Protein AF-A0A9Q0GIS9-F1 (afdb_monomer_lite)

Structure (mmCIF, N/CA/C/O backbone):
data_AF-A0A9Q0GIS9-F1
#
_entry.id   AF-A0A9Q0GIS9-F1
#
loop_
_atom_site.group_PDB
_atom_site.id
_atom_site.type_symbol
_atom_site.label_atom_id
_atom_site.label_alt_id
_atom_site.label_comp_id
_atom_site.label_asym_id
_atom_site.label_entity_id
_atom_site.label_seq_id
_atom_site.pdbx_PDB_ins_code
_atom_site.Cartn_x
_atom_site.Cartn_y
_atom_site.Cartn_z
_atom_site.occupancy
_atom_site.B_iso_or_equiv
_atom_site.auth_seq_id
_atom_site.auth_comp_id
_atom_site.auth_asym_id
_atom_site.auth_atom_id
_atom_site.pdbx_PDB_model_num
ATOM 1 N N . MET A 1 1 ? -9.893 2.038 -1.167 1.00 58.56 1 MET A N 1
ATOM 2 C CA . MET A 1 1 ? -10.523 3.371 -1.361 1.00 58.56 1 MET A CA 1
ATOM 3 C C . MET A 1 1 ? -12.031 3.336 -1.636 1.00 58.56 1 MET A C 1
ATOM 5 O O . MET A 1 1 ? -12.701 4.250 -1.183 1.00 58.56 1 MET A O 1
ATOM 9 N N . ALA A 1 2 ? -12.604 2.338 -2.329 1.00 70.50 2 ALA A N 1
ATOM 10 C CA . ALA A 1 2 ? -14.053 2.319 -2.602 1.00 70.50 2 ALA A CA 1
ATOM 11 C C . ALA A 1 2 ? -14.928 2.238 -1.331 1.00 70.50 2 ALA A C 1
ATOM 13 O O . ALA A 1 2 ? -15.878 3.002 -1.203 1.00 70.50 2 ALA A O 1
ATOM 14 N N . ALA A 1 3 ? -14.568 1.384 -0.365 1.00 73.00 3 ALA A N 1
ATOM 15 C CA . ALA A 1 3 ? -15.270 1.292 0.921 1.00 73.00 3 ALA A CA 1
ATOM 16 C C . ALA A 1 3 ? -15.189 2.603 1.727 1.00 73.00 3 ALA A C 1
ATOM 18 O O . ALA A 1 3 ? -16.173 3.044 2.309 1.00 73.00 3 ALA A O 1
ATOM 19 N N . SER A 1 4 ? -14.034 3.268 1.689 1.00 70.88 4 SER A N 1
ATOM 20 C CA . SER A 1 4 ? -13.779 4.549 2.356 1.00 70.88 4 SER A CA 1
ATOM 21 C C . SER A 1 4 ? -14.596 5.693 1.738 1.00 70.88 4 SER A C 1
ATOM 23 O O . SER A 1 4 ? -15.183 6.498 2.454 1.00 70.88 4 SER A O 1
ATOM 25 N N . VAL A 1 5 ? -14.671 5.755 0.403 1.00 78.25 5 VAL A N 1
ATOM 26 C CA . VAL A 1 5 ? -15.507 6.728 -0.325 1.00 78.25 5 VAL A CA 1
ATOM 27 C C . VAL A 1 5 ? -16.987 6.473 -0.052 1.00 78.25 5 VAL A C 1
ATOM 29 O O . VAL A 1 5 ? -17.725 7.417 0.222 1.00 78.25 5 VAL A O 1
ATOM 32 N N . TRP A 1 6 ? -17.409 5.205 -0.073 1.00 82.19 6 TRP A N 1
ATOM 33 C CA . TRP A 1 6 ? -18.772 4.815 0.278 1.00 82.19 6 TRP A CA 1
ATOM 34 C C . TRP A 1 6 ? -19.142 5.302 1.677 1.00 82.19 6 TRP A C 1
ATOM 36 O O . TRP A 1 6 ? -20.182 5.937 1.844 1.00 82.19 6 TRP A O 1
ATOM 46 N N . GLU A 1 7 ? -18.260 5.071 2.647 1.00 81.56 7 GLU A N 1
ATOM 47 C CA . GLU A 1 7 ? -18.447 5.490 4.030 1.00 81.56 7 GLU A CA 1
ATOM 48 C C . GLU A 1 7 ? -18.616 7.005 4.160 1.00 81.56 7 GLU A C 1
ATOM 50 O O . GLU A 1 7 ? -19.561 7.456 4.800 1.00 81.56 7 GLU A O 1
ATOM 55 N N . ILE A 1 8 ? -17.757 7.790 3.504 1.00 82.56 8 ILE A N 1
ATOM 56 C CA . ILE A 1 8 ? -17.851 9.259 3.511 1.00 82.56 8 ILE A CA 1
ATOM 57 C C . ILE A 1 8 ? -19.158 9.725 2.858 1.00 82.56 8 ILE A C 1
ATOM 59 O O . ILE A 1 8 ? -19.796 10.653 3.346 1.00 82.56 8 ILE A O 1
ATOM 63 N N . SER A 1 9 ? -19.566 9.085 1.760 1.00 87.88 9 SER A N 1
ATOM 64 C CA . SER A 1 9 ? -20.755 9.493 1.001 1.00 87.88 9 SER A CA 1
ATOM 65 C C . SER A 1 9 ? -22.082 9.125 1.672 1.00 87.88 9 SER A C 1
ATOM 67 O O . SER A 1 9 ? -23.036 9.890 1.576 1.00 87.88 9 SER A O 1
ATOM 69 N N . ASN A 1 10 ? -22.151 7.981 2.357 1.00 86.25 10 ASN A N 1
ATOM 70 C CA . ASN A 1 10 ? -23.393 7.453 2.933 1.00 86.25 10 ASN A CA 1
ATOM 71 C C . ASN A 1 10 ? -23.445 7.555 4.461 1.00 86.25 10 ASN A C 1
ATOM 73 O O . ASN A 1 10 ? -24.452 7.185 5.061 1.00 86.25 10 ASN A O 1
ATOM 77 N N . ASN A 1 11 ? -22.366 8.023 5.097 1.00 84.12 11 ASN A N 1
ATOM 78 C CA . ASN A 1 11 ? -22.191 8.037 6.550 1.00 84.12 11 ASN A CA 1
ATOM 79 C C . ASN A 1 11 ? -22.441 6.658 7.200 1.00 84.12 11 ASN A C 1
ATOM 81 O O . ASN A 1 11 ? -22.909 6.557 8.333 1.00 84.12 11 ASN A O 1
ATOM 85 N N . ALA A 1 12 ? -22.167 5.592 6.446 1.00 81.81 12 ALA A N 1
ATOM 86 C CA . ALA A 1 12 ? -22.432 4.211 6.818 1.00 81.81 12 ALA A CA 1
ATOM 87 C C . ALA A 1 12 ? -21.335 3.299 6.264 1.00 81.81 12 ALA A C 1
ATOM 89 O O . ALA A 1 12 ? -20.883 3.459 5.128 1.00 81.81 12 ALA A O 1
ATOM 90 N N . THR A 1 13 ? -20.916 2.324 7.065 1.00 80.56 13 THR A N 1
ATOM 91 C CA . THR A 1 13 ? -19.952 1.306 6.647 1.00 80.56 13 THR A CA 1
ATOM 92 C C . THR A 1 13 ? -20.566 0.396 5.582 1.00 80.56 13 THR A C 1
ATOM 94 O O . THR A 1 13 ? -21.761 0.104 5.608 1.00 80.56 13 THR A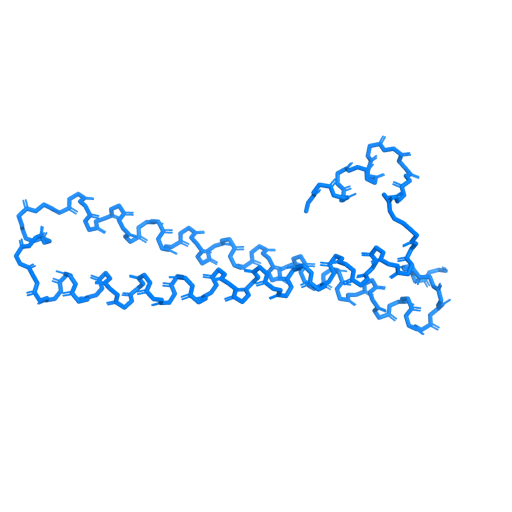 O 1
ATOM 97 N N . LEU A 1 14 ? -19.756 -0.049 4.617 1.00 83.31 14 LEU A N 1
ATOM 98 C CA . LEU A 1 14 ? -20.206 -1.002 3.594 1.00 83.31 14 LEU A CA 1
ATOM 99 C C . LEU A 1 14 ? -20.420 -2.395 4.212 1.00 83.31 14 LEU A C 1
ATOM 101 O O . LEU A 1 14 ? -21.300 -3.145 3.800 1.00 83.31 14 LEU A O 1
ATOM 105 N N . LEU A 1 15 ? -19.592 -2.734 5.201 1.00 85.00 15 LEU A N 1
ATOM 106 C CA . LEU A 1 15 ? -19.604 -4.005 5.917 1.00 85.00 15 LEU A CA 1
ATOM 107 C C . LEU A 1 15 ? -19.838 -3.761 7.417 1.00 85.00 15 LEU A C 1
ATOM 109 O O . LEU A 1 15 ? -19.663 -2.635 7.894 1.00 85.00 15 LEU A O 1
ATOM 113 N N . PRO A 1 16 ? -20.199 -4.801 8.194 1.00 88.69 16 PRO A N 1
ATOM 114 C CA . PRO A 1 16 ? -20.128 -4.735 9.648 1.00 88.69 16 PRO A CA 1
ATOM 115 C C . PRO A 1 16 ? -18.739 -4.281 10.095 1.00 88.69 16 PRO A C 1
ATOM 117 O O . PRO A 1 16 ? -17.736 -4.713 9.527 1.00 88.69 16 PRO A O 1
ATOM 120 N N . GLU A 1 17 ? -18.682 -3.439 11.124 1.00 85.31 17 GLU A N 1
ATOM 121 C CA . GLU A 1 17 ? -17.462 -2.760 11.574 1.00 85.31 17 GLU A CA 1
ATOM 122 C C . GLU A 1 17 ? -16.268 -3.702 11.754 1.00 85.31 17 GLU A C 1
ATOM 124 O O . GLU A 1 17 ? -15.195 -3.436 11.217 1.00 85.31 17 GLU A O 1
ATOM 129 N N . VAL A 1 18 ? -16.483 -4.840 12.423 1.00 88.06 18 VAL A N 1
ATOM 130 C CA . VAL A 1 18 ? -15.452 -5.868 12.629 1.00 88.06 18 VAL A CA 1
ATOM 131 C C . VAL A 1 18 ? -14.831 -6.281 11.296 1.00 88.06 18 VAL A C 1
ATOM 133 O O . VAL A 1 18 ? -13.616 -6.273 11.136 1.00 88.06 18 VAL A O 1
ATOM 136 N N . ILE A 1 19 ? -15.669 -6.613 10.314 1.00 89.75 19 ILE A N 1
ATOM 137 C CA . ILE A 1 19 ? -15.214 -7.095 9.010 1.00 89.75 19 ILE A CA 1
ATOM 138 C C . ILE A 1 19 ? -14.551 -5.955 8.238 1.00 89.75 19 ILE A C 1
ATOM 140 O O . ILE A 1 19 ? -13.513 -6.173 7.623 1.00 89.75 19 ILE A O 1
ATOM 144 N N . GLN A 1 20 ? -15.110 -4.743 8.291 1.00 89.88 20 GLN A N 1
ATOM 145 C CA . GLN A 1 20 ? -14.577 -3.603 7.551 1.00 89.88 20 GLN A CA 1
ATOM 146 C C . GLN A 1 20 ? -13.164 -3.225 8.006 1.00 89.88 20 GLN A C 1
ATOM 148 O O . GLN A 1 20 ? -12.297 -3.007 7.167 1.00 89.88 20 GLN A O 1
ATOM 153 N N . VAL A 1 21 ? -12.914 -3.185 9.317 1.00 90.56 21 VAL A N 1
ATOM 154 C CA . VAL A 1 21 ? -11.613 -2.778 9.869 1.00 90.56 21 VAL A CA 1
ATOM 155 C C . VAL A 1 21 ? -10.511 -3.776 9.492 1.00 90.56 21 VAL A C 1
ATOM 157 O O . VAL A 1 21 ? -9.431 -3.371 9.061 1.00 90.56 21 VAL A O 1
ATOM 160 N N . TRP A 1 22 ? -10.797 -5.080 9.569 1.00 91.38 22 TRP A N 1
ATOM 161 C CA . TRP A 1 22 ? -9.864 -6.119 9.119 1.00 91.38 22 TRP A CA 1
ATOM 162 C C . TRP A 1 22 ? -9.703 -6.154 7.599 1.00 91.38 22 TRP A C 1
ATOM 164 O O . TRP A 1 22 ? -8.596 -6.385 7.112 1.00 91.38 22 TRP A O 1
ATOM 174 N N . PHE A 1 23 ? -10.782 -5.916 6.849 1.00 90.81 23 PHE A N 1
ATOM 175 C CA . PHE A 1 23 ? -10.746 -5.862 5.392 1.00 90.81 23 PHE A CA 1
ATOM 176 C C . PHE A 1 23 ? -9.876 -4.706 4.898 1.00 90.81 23 PHE A C 1
ATOM 178 O O . PHE A 1 23 ? -8.995 -4.943 4.078 1.00 90.81 23 PHE A O 1
ATOM 185 N N . ASP A 1 24 ? -10.072 -3.492 5.419 1.00 89.69 24 ASP A N 1
ATOM 186 C CA . ASP A 1 24 ? -9.300 -2.311 5.021 1.00 89.69 24 ASP A CA 1
ATOM 187 C C . ASP A 1 24 ? -7.800 -2.520 5.288 1.00 89.69 24 ASP A C 1
ATOM 189 O O . ASP A 1 24 ? -6.977 -2.329 4.393 1.00 89.69 24 ASP A O 1
ATOM 193 N N . PHE A 1 25 ? -7.441 -2.999 6.484 1.00 92.25 25 PHE A N 1
ATOM 194 C CA . PHE A 1 25 ? -6.042 -3.260 6.826 1.00 92.25 25 PHE A CA 1
ATOM 195 C C . PHE A 1 25 ? -5.440 -4.408 6.005 1.00 92.25 25 PHE A C 1
ATOM 197 O O . PHE A 1 25 ? -4.363 -4.267 5.431 1.00 92.25 25 PHE A O 1
ATOM 204 N N . GLY A 1 26 ? -6.133 -5.545 5.901 1.00 92.62 26 GLY A N 1
ATOM 205 C CA . GLY A 1 26 ? -5.655 -6.694 5.130 1.00 92.62 26 GLY A CA 1
ATOM 206 C C . GLY A 1 26 ? -5.488 -6.375 3.644 1.00 92.62 26 GLY A C 1
ATOM 207 O O . GLY A 1 26 ? -4.496 -6.771 3.032 1.00 92.62 26 GLY A O 1
ATOM 208 N N . HIS A 1 27 ? -6.422 -5.614 3.073 1.00 92.06 27 HIS A N 1
ATOM 209 C CA . HIS A 1 27 ? -6.345 -5.130 1.701 1.00 92.06 27 HIS A CA 1
ATOM 210 C C . HIS A 1 27 ? -5.101 -4.257 1.495 1.00 92.06 27 HIS A C 1
ATOM 212 O O . HIS A 1 27 ? -4.329 -4.516 0.573 1.00 92.06 27 HIS A O 1
ATOM 218 N N . ASP A 1 28 ? -4.855 -3.276 2.366 1.00 92.62 28 ASP A N 1
ATOM 219 C CA . ASP A 1 28 ? -3.670 -2.417 2.266 1.00 92.62 28 ASP A CA 1
ATOM 220 C C . ASP A 1 28 ? -2.367 -3.231 2.323 1.00 92.62 28 ASP A C 1
ATOM 222 O O . ASP A 1 28 ? -1.481 -3.026 1.492 1.00 92.62 28 ASP A O 1
ATOM 226 N N . GLN A 1 29 ? -2.278 -4.226 3.214 1.00 93.81 29 GLN A N 1
ATOM 227 C CA . GLN A 1 29 ? -1.104 -5.101 3.324 1.00 93.81 29 GLN A CA 1
ATOM 228 C C . GLN A 1 29 ? -0.861 -5.936 2.058 1.00 93.81 29 GLN A C 1
ATOM 230 O O . GLN A 1 29 ? 0.272 -6.024 1.578 1.00 93.81 29 GLN A O 1
ATOM 235 N N . VAL A 1 30 ? -1.912 -6.546 1.498 1.00 95.31 30 VAL A N 1
ATOM 236 C CA . VAL A 1 30 ? -1.803 -7.376 0.286 1.00 95.31 30 VAL A CA 1
ATOM 237 C C . VAL A 1 30 ? -1.402 -6.528 -0.918 1.00 95.31 30 VAL A C 1
ATOM 239 O O . VAL A 1 30 ? -0.491 -6.902 -1.657 1.00 95.31 30 VAL A O 1
ATOM 242 N N . PHE A 1 31 ? -2.037 -5.371 -1.110 1.00 94.06 31 PHE A N 1
ATOM 243 C CA . PHE A 1 31 ? -1.723 -4.489 -2.234 1.00 94.06 31 PHE A CA 1
ATOM 244 C C . PHE A 1 31 ? -0.334 -3.868 -2.108 1.00 94.06 31 PHE A C 1
ATOM 246 O O . PHE A 1 31 ? 0.379 -3.796 -3.107 1.00 94.06 31 PHE A O 1
ATOM 253 N N . ALA A 1 32 ? 0.085 -3.482 -0.900 1.00 94.62 32 ALA A N 1
ATOM 254 C CA . ALA A 1 32 ? 1.435 -2.986 -0.664 1.00 94.62 32 ALA A CA 1
ATOM 255 C C . ALA A 1 32 ? 2.484 -4.048 -1.026 1.00 94.62 32 ALA A C 1
ATOM 257 O O . ALA A 1 32 ? 3.457 -3.742 -1.714 1.00 94.62 32 ALA A O 1
ATOM 258 N N . TYR A 1 33 ? 2.260 -5.306 -0.630 1.00 94.75 33 TYR A N 1
ATOM 259 C CA . TYR A 1 33 ? 3.156 -6.410 -0.971 1.00 94.75 33 TYR A CA 1
ATOM 260 C C . TYR A 1 33 ? 3.215 -6.675 -2.480 1.00 94.75 33 TYR A C 1
ATOM 262 O O . TYR A 1 33 ? 4.305 -6.811 -3.042 1.00 94.75 33 TYR A O 1
ATOM 270 N N . LEU A 1 34 ? 2.058 -6.729 -3.147 1.00 96.38 34 LEU A N 1
ATOM 271 C CA . LEU A 1 34 ? 1.979 -6.954 -4.592 1.00 96.38 34 LEU A CA 1
ATOM 272 C C . LEU A 1 34 ? 2.662 -5.834 -5.378 1.00 96.38 34 LEU A C 1
ATOM 274 O O . LEU A 1 34 ? 3.444 -6.125 -6.282 1.00 96.38 34 LEU A O 1
ATOM 278 N N . LEU A 1 35 ? 2.402 -4.575 -5.016 1.00 95.94 35 LEU A N 1
ATOM 279 C CA . LEU A 1 35 ? 2.970 -3.413 -5.696 1.00 95.94 35 LEU A CA 1
ATOM 280 C C . LEU A 1 35 ? 4.490 -3.364 -5.521 1.00 95.94 35 LEU A C 1
ATOM 282 O O . LEU A 1 35 ? 5.216 -3.313 -6.509 1.00 95.94 35 LEU A O 1
ATOM 286 N N . LEU A 1 36 ? 4.980 -3.521 -4.286 1.00 95.88 36 LEU A N 1
ATOM 287 C CA . LEU A 1 36 ? 6.416 -3.576 -4.007 1.00 95.88 36 LEU A CA 1
ATOM 288 C C . LEU A 1 36 ? 7.108 -4.718 -4.766 1.00 95.88 36 LEU A C 1
ATOM 290 O O . LEU A 1 36 ? 8.197 -4.540 -5.315 1.00 95.88 36 LEU A O 1
ATOM 294 N N . SER A 1 37 ? 6.474 -5.893 -4.816 1.00 96.81 37 SER A N 1
ATOM 295 C CA . SER A 1 37 ? 7.005 -7.049 -5.541 1.00 96.81 37 SER A CA 1
ATOM 296 C C . SER A 1 37 ? 7.075 -6.775 -7.044 1.00 96.81 37 SER A C 1
ATOM 298 O O . SER A 1 37 ? 8.123 -6.997 -7.654 1.00 96.81 37 SER A O 1
ATOM 300 N N . ALA A 1 38 ? 6.007 -6.233 -7.632 1.00 96.06 38 ALA A N 1
ATOM 301 C CA . ALA A 1 38 ? 5.952 -5.877 -9.047 1.00 96.06 38 ALA A CA 1
ATOM 302 C C . ALA A 1 38 ? 7.004 -4.819 -9.418 1.00 96.06 38 ALA A C 1
ATOM 304 O O . ALA A 1 38 ? 7.749 -5.013 -10.380 1.00 96.06 38 ALA A O 1
ATOM 305 N N . ASP A 1 39 ? 7.133 -3.755 -8.625 1.00 95.62 39 ASP A N 1
ATOM 306 C CA . ASP A 1 39 ? 8.094 -2.679 -8.879 1.00 95.62 39 ASP A CA 1
ATOM 307 C C . ASP A 1 39 ? 9.542 -3.144 -8.701 1.00 95.62 39 ASP A C 1
ATOM 309 O O . ASP A 1 39 ? 10.424 -2.756 -9.472 1.00 95.62 39 ASP A O 1
ATOM 313 N N . SER A 1 40 ? 9.811 -4.031 -7.736 1.00 96.00 40 SER A N 1
ATOM 314 C CA . SER A 1 40 ? 11.139 -4.631 -7.554 1.00 96.00 40 SER A CA 1
ATOM 315 C C . SER A 1 40 ? 11.544 -5.507 -8.746 1.00 96.00 40 SER A C 1
ATOM 317 O O . SER A 1 40 ? 12.660 -5.376 -9.261 1.00 96.00 40 SER A O 1
ATOM 319 N N . ALA A 1 41 ? 10.619 -6.335 -9.246 1.00 95.88 41 ALA A N 1
ATOM 320 C CA . ALA A 1 41 ? 10.826 -7.169 -10.425 1.00 95.88 41 ALA A CA 1
ATOM 321 C C . ALA A 1 41 ? 10.995 -6.313 -11.690 1.00 95.88 41 ALA A C 1
ATOM 323 O O . ALA A 1 41 ? 11.924 -6.535 -12.469 1.00 95.88 41 ALA A O 1
ATOM 324 N N . GLY A 1 42 ? 10.159 -5.282 -11.854 1.00 92.12 42 GLY A N 1
ATOM 325 C CA . GLY A 1 42 ? 10.265 -4.300 -12.933 1.00 92.12 42 GLY A CA 1
ATOM 326 C C . GLY A 1 42 ? 11.593 -3.546 -12.904 1.00 92.12 42 GLY A C 1
ATOM 327 O O . GLY A 1 42 ? 12.233 -3.393 -13.940 1.00 92.12 42 GLY A O 1
ATOM 328 N N . THR A 1 43 ? 12.072 -3.156 -11.721 1.00 93.31 43 THR A N 1
ATOM 329 C CA . THR A 1 43 ? 13.380 -2.502 -11.543 1.00 93.31 43 THR A CA 1
ATOM 330 C C . THR A 1 43 ? 14.529 -3.409 -11.960 1.00 93.31 43 THR A C 1
ATOM 332 O O . THR A 1 43 ? 15.456 -2.957 -12.638 1.00 93.31 43 THR A O 1
ATOM 335 N N . ALA A 1 44 ? 14.492 -4.683 -11.561 1.00 92.62 44 ALA A N 1
ATOM 336 C CA . ALA A 1 44 ? 15.508 -5.655 -11.946 1.00 92.62 44 ALA A CA 1
ATOM 337 C C . ALA A 1 44 ? 15.538 -5.842 -13.470 1.00 92.62 44 ALA A C 1
ATOM 339 O O . ALA A 1 44 ? 16.602 -5.723 -14.077 1.00 92.62 44 ALA A O 1
ATOM 340 N N . LEU A 1 45 ? 14.367 -6.028 -14.088 1.00 89.50 45 LEU A N 1
ATOM 341 C CA . LEU A 1 45 ? 14.231 -6.169 -15.537 1.00 89.50 45 LEU A CA 1
ATOM 342 C C . LEU A 1 45 ? 14.694 -4.914 -16.289 1.00 89.50 45 LEU A C 1
ATOM 344 O O . LEU A 1 45 ? 15.458 -5.025 -17.246 1.00 89.50 45 LEU A O 1
ATOM 348 N N . ALA A 1 46 ? 14.288 -3.723 -15.839 1.00 88.50 46 ALA A N 1
ATOM 349 C CA . ALA A 1 46 ? 14.708 -2.456 -16.432 1.00 88.50 46 ALA A CA 1
ATOM 350 C C . ALA A 1 46 ? 16.232 -2.298 -16.381 1.00 88.50 46 ALA A C 1
ATOM 352 O O . ALA A 1 46 ? 16.843 -1.942 -17.384 1.00 88.50 46 ALA A O 1
ATOM 353 N N . ARG A 1 47 ? 16.876 -2.656 -15.259 1.00 87.25 47 ARG A N 1
ATOM 354 C CA . ARG A 1 47 ? 18.345 -2.669 -15.159 1.00 87.25 47 ARG A CA 1
ATOM 355 C C . ARG A 1 47 ? 18.991 -3.631 -16.151 1.00 87.25 47 ARG A C 1
ATOM 357 O O . ARG A 1 47 ? 19.964 -3.248 -16.794 1.00 87.25 47 ARG A O 1
ATOM 364 N N . THR A 1 48 ? 18.473 -4.851 -16.286 1.00 87.38 48 THR A N 1
ATOM 365 C CA . THR A 1 48 ? 19.005 -5.832 -17.246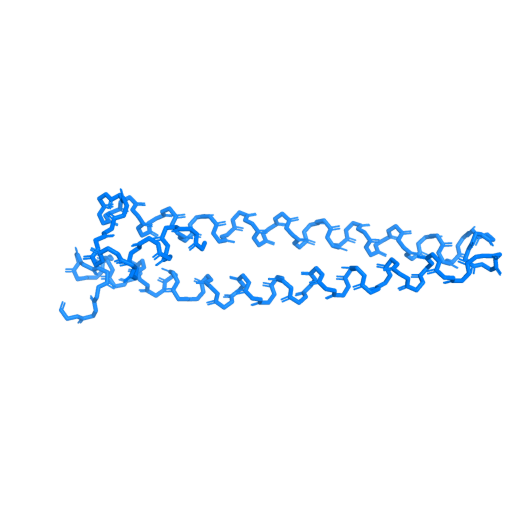 1.00 87.38 48 THR A CA 1
ATOM 366 C C . THR A 1 48 ? 18.869 -5.337 -18.684 1.00 87.38 48 THR A C 1
ATOM 368 O O . THR A 1 48 ? 19.818 -5.451 -19.455 1.00 87.38 48 THR A O 1
ATOM 371 N N . LEU A 1 49 ? 17.734 -4.730 -19.039 1.00 82.69 49 LEU A N 1
ATOM 372 C CA . LEU A 1 49 ? 17.512 -4.155 -20.367 1.00 82.69 49 LEU A CA 1
ATOM 373 C C . LEU A 1 49 ? 18.423 -2.951 -20.631 1.00 82.69 49 LEU A C 1
ATOM 375 O O . LEU A 1 49 ? 18.981 -2.840 -21.721 1.00 82.69 49 LEU A O 1
ATOM 379 N N . SER A 1 50 ? 18.629 -2.078 -19.644 1.00 79.56 50 SER A N 1
ATOM 380 C CA . SER A 1 50 ? 19.508 -0.914 -19.789 1.00 79.56 50 SER A CA 1
ATOM 381 C C . SER A 1 50 ? 20.994 -1.269 -19.850 1.00 79.56 50 SER A C 1
ATOM 383 O O . SER A 1 50 ? 21.729 -0.626 -20.591 1.00 79.56 50 SER A O 1
ATOM 385 N N . ALA A 1 51 ? 21.447 -2.272 -19.091 1.00 77.62 51 ALA A N 1
ATOM 386 C CA . ALA A 1 51 ? 22.861 -2.650 -19.026 1.00 77.62 51 ALA A CA 1
ATOM 387 C C . ALA A 1 51 ? 23.272 -3.703 -20.070 1.00 77.62 51 ALA A C 1
ATOM 389 O O . ALA A 1 51 ? 24.424 -3.717 -20.494 1.00 77.62 51 ALA A O 1
ATOM 390 N N . GLY A 1 52 ? 22.359 -4.600 -20.452 1.00 67.12 52 GLY A N 1
ATOM 391 C CA . GLY A 1 52 ? 22.664 -5.785 -21.259 1.00 67.12 52 GLY A CA 1
ATOM 392 C C . GLY A 1 52 ? 22.087 -5.796 -22.675 1.00 67.12 52 GLY A C 1
ATOM 393 O O . GLY A 1 52 ? 22.457 -6.677 -23.444 1.00 67.12 52 GLY A O 1
ATOM 394 N N . SER A 1 53 ? 21.199 -4.863 -23.043 1.00 63.75 53 SER A N 1
ATOM 395 C CA . SER A 1 53 ? 20.575 -4.842 -24.374 1.00 63.75 53 SER A CA 1
ATOM 396 C C . SER A 1 53 ? 20.802 -3.517 -25.108 1.00 63.75 53 SER A C 1
ATOM 398 O O . SER A 1 53 ? 20.620 -2.436 -24.546 1.00 63.75 53 SER A O 1
ATOM 400 N N . ASP A 1 54 ? 21.122 -3.586 -26.405 1.00 64.88 54 ASP A N 1
ATOM 401 C CA . ASP A 1 54 ? 21.182 -2.408 -27.286 1.00 64.88 54 ASP A CA 1
ATOM 402 C C . ASP A 1 54 ? 19.817 -1.712 -27.437 1.00 64.88 54 ASP A C 1
ATOM 404 O O . ASP A 1 54 ? 19.738 -0.605 -27.966 1.00 64.88 54 ASP A O 1
ATOM 408 N N . THR A 1 55 ? 18.732 -2.311 -26.938 1.00 67.50 55 THR A N 1
ATOM 409 C CA . THR A 1 55 ? 17.370 -1.768 -26.965 1.00 67.50 55 THR A CA 1
ATOM 410 C C . THR A 1 55 ? 17.289 -0.397 -26.299 1.00 67.50 55 THR A C 1
ATOM 412 O O . THR A 1 55 ? 16.636 0.502 -26.821 1.00 67.50 55 THR A O 1
ATOM 415 N N . CYS A 1 56 ? 18.009 -0.197 -25.193 1.00 68.31 56 CYS A N 1
ATOM 416 C CA . CYS A 1 56 ? 18.045 1.086 -24.489 1.00 68.31 56 CYS A CA 1
ATOM 417 C C . CYS A 1 56 ? 18.898 2.134 -25.231 1.00 68.31 56 CYS A C 1
ATOM 419 O O . CYS A 1 56 ? 18.620 3.330 -25.182 1.00 68.31 56 CYS A O 1
ATOM 421 N N . LYS A 1 57 ? 19.907 1.670 -25.980 1.00 66.56 57 LYS A N 1
ATOM 422 C CA . LYS A 1 57 ? 20.781 2.492 -26.830 1.00 66.56 57 LYS A CA 1
ATOM 423 C C . LYS A 1 57 ? 20.082 2.921 -28.125 1.00 66.56 57 LYS A C 1
ATOM 425 O O . LYS A 1 57 ? 20.296 4.028 -28.605 1.00 66.56 57 LYS A O 1
ATOM 430 N N . SER A 1 58 ? 19.237 2.045 -28.667 1.00 68.31 58 SER A N 1
ATOM 431 C CA . SER A 1 58 ? 18.466 2.249 -29.895 1.00 68.31 58 SER A CA 1
ATOM 432 C C . SER A 1 58 ? 17.146 2.987 -29.654 1.00 68.31 58 SER A C 1
ATOM 434 O O . SER A 1 58 ? 16.730 3.757 -30.516 1.00 68.31 58 SER A O 1
ATOM 436 N N . ASN A 1 59 ? 16.495 2.797 -28.500 1.00 72.38 59 ASN A N 1
ATOM 437 C CA . ASN A 1 59 ? 15.211 3.417 -28.176 1.00 72.38 59 ASN A CA 1
ATOM 438 C C . ASN A 1 59 ? 15.168 3.936 -26.725 1.00 72.38 59 ASN A C 1
ATOM 440 O O . ASN A 1 59 ? 14.538 3.357 -25.838 1.00 72.38 59 ASN A O 1
ATOM 444 N N . ASN A 1 60 ? 15.830 5.074 -26.498 1.00 76.56 60 ASN A N 1
ATOM 445 C CA . ASN A 1 60 ? 15.943 5.721 -25.185 1.00 76.56 60 ASN A CA 1
ATOM 446 C C . ASN A 1 60 ? 14.576 6.076 -24.556 1.00 76.56 60 ASN A C 1
ATOM 448 O O . ASN A 1 60 ? 14.410 6.027 -23.337 1.00 76.56 60 ASN A O 1
ATOM 452 N N . ALA A 1 61 ? 13.569 6.382 -25.381 1.00 81.75 61 ALA A N 1
ATOM 453 C CA . ALA A 1 61 ? 12.229 6.731 -24.909 1.00 81.75 61 ALA A CA 1
ATOM 454 C C . ALA A 1 61 ? 11.563 5.585 -24.124 1.00 81.75 61 ALA A C 1
ATOM 456 O O . ALA A 1 61 ? 10.918 5.831 -23.105 1.00 81.75 61 ALA A O 1
ATOM 457 N N . PHE A 1 62 ? 11.779 4.333 -24.544 1.00 80.75 62 PHE A N 1
ATOM 458 C CA . PHE A 1 62 ? 11.221 3.157 -23.873 1.00 80.75 62 PHE A CA 1
ATOM 459 C C . PHE A 1 62 ? 11.816 2.949 -22.472 1.00 80.75 62 PHE A C 1
ATOM 461 O O . PHE A 1 62 ? 11.093 2.662 -21.514 1.00 80.75 62 PHE A O 1
ATOM 468 N N . CYS A 1 63 ? 13.129 3.143 -22.327 1.00 83.94 63 CYS A N 1
ATOM 469 C CA . C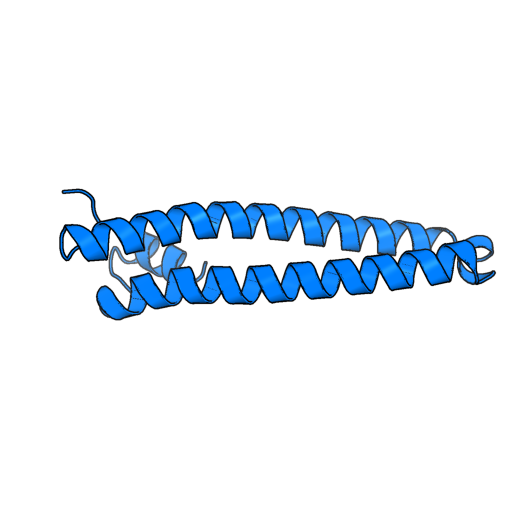YS A 1 63 ? 13.795 3.046 -21.031 1.00 83.94 63 CYS A CA 1
ATOM 470 C C . CYS A 1 63 ? 13.362 4.162 -20.081 1.00 83.94 63 CYS A C 1
ATOM 472 O O . CYS A 1 63 ? 13.034 3.885 -18.928 1.00 83.94 63 CYS A O 1
ATOM 474 N N . LEU A 1 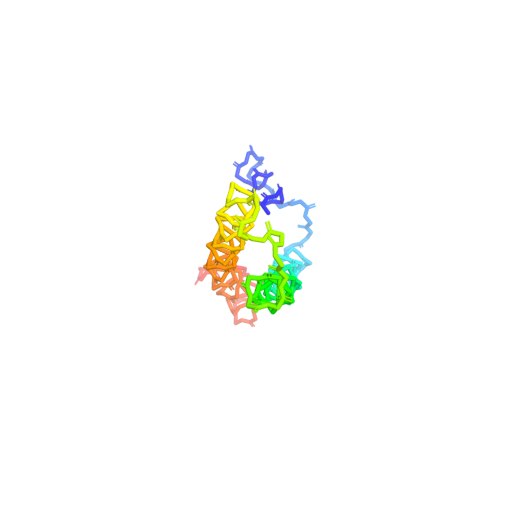64 ? 13.294 5.407 -20.564 1.00 88.00 64 LEU A N 1
ATOM 475 C CA . LEU A 1 64 ? 12.836 6.533 -19.752 1.00 88.00 64 LEU A CA 1
ATOM 476 C C . LEU A 1 64 ? 11.401 6.316 -19.253 1.00 88.00 64 LEU A C 1
ATOM 478 O O . LEU A 1 64 ? 11.131 6.489 -18.066 1.00 88.00 64 LEU A O 1
ATOM 482 N N . GLN A 1 65 ? 10.497 5.871 -20.129 1.00 89.69 65 GLN A N 1
ATOM 483 C CA . GLN A 1 65 ? 9.115 5.565 -19.757 1.00 89.69 65 GLN A CA 1
ATOM 484 C C . GLN A 1 65 ? 9.029 4.430 -18.727 1.00 89.69 65 GLN A C 1
ATOM 486 O O . GLN A 1 65 ? 8.255 4.527 -17.775 1.00 89.69 65 GLN A O 1
ATOM 491 N N . SER A 1 66 ? 9.845 3.383 -18.879 1.00 89.62 66 SER A N 1
ATOM 492 C CA . SER A 1 66 ? 9.895 2.267 -17.927 1.00 89.62 66 SER A CA 1
ATOM 493 C C . SER A 1 66 ? 10.334 2.735 -16.536 1.00 89.62 66 SER A C 1
ATOM 495 O O . SER A 1 66 ? 9.682 2.411 -15.545 1.00 89.62 66 SER A O 1
ATOM 497 N N . TYR A 1 67 ? 11.382 3.562 -16.451 1.00 90.12 67 TYR A N 1
ATOM 498 C CA . TYR A 1 67 ? 11.834 4.136 -15.179 1.00 90.12 67 TYR A CA 1
ATOM 499 C C . TYR A 1 67 ? 10.787 5.047 -14.532 1.00 90.12 67 TYR A C 1
ATOM 501 O O . TYR A 1 67 ? 10.585 4.960 -13.321 1.00 90.12 67 TYR A O 1
ATOM 509 N N . ILE A 1 68 ? 10.093 5.879 -15.317 1.00 93.44 68 ILE A N 1
ATOM 510 C CA . ILE A 1 68 ? 8.998 6.720 -14.809 1.00 93.44 68 ILE A CA 1
ATOM 511 C C . ILE A 1 68 ? 7.867 5.844 -14.256 1.00 93.44 68 ILE A C 1
ATOM 513 O O . ILE A 1 68 ? 7.377 6.108 -13.161 1.00 93.44 68 ILE A O 1
ATOM 517 N N . SER A 1 69 ? 7.482 4.781 -14.969 1.00 94.38 69 SER A N 1
ATOM 518 C CA . SER A 1 69 ? 6.434 3.858 -14.516 1.00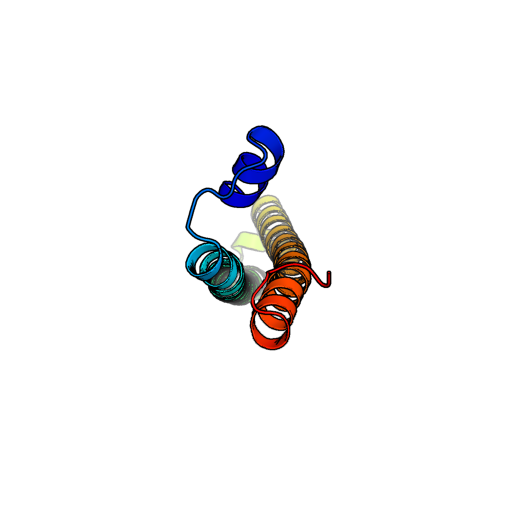 94.38 69 SER A CA 1
ATOM 519 C C . SER A 1 69 ? 6.793 3.184 -13.191 1.00 94.38 69 SER A C 1
ATOM 521 O O . SER A 1 69 ? 5.959 3.134 -12.293 1.00 94.38 69 SER A O 1
ATOM 523 N N . ILE A 1 70 ? 8.032 2.706 -13.050 1.00 94.62 70 ILE A N 1
ATOM 524 C CA . ILE A 1 70 ? 8.529 2.082 -11.814 1.00 94.62 70 ILE A CA 1
ATOM 525 C C . ILE A 1 70 ? 8.544 3.096 -10.662 1.00 94.62 70 ILE A C 1
ATOM 527 O O . ILE A 1 70 ? 8.120 2.790 -9.551 1.00 94.62 70 ILE A O 1
ATOM 531 N N . ALA A 1 71 ? 9.004 4.324 -10.918 1.00 95.19 71 ALA A N 1
ATOM 532 C CA . ALA A 1 71 ? 9.025 5.379 -9.908 1.00 95.19 71 ALA A CA 1
ATOM 533 C C . ALA A 1 71 ? 7.611 5.741 -9.420 1.00 95.19 71 ALA A C 1
ATOM 535 O O . ALA A 1 71 ? 7.401 5.928 -8.221 1.00 95.19 71 ALA A O 1
ATOM 536 N N . LEU A 1 72 ? 6.634 5.802 -10.331 1.00 96.06 72 LEU A N 1
ATOM 537 C CA . LEU A 1 72 ? 5.227 6.013 -9.985 1.00 96.06 72 LEU A CA 1
ATOM 538 C C . LEU A 1 72 ? 4.645 4.842 -9.182 1.00 96.06 72 LEU A C 1
ATOM 540 O O . LEU A 1 72 ? 3.861 5.083 -8.265 1.00 96.06 72 LEU A O 1
ATOM 544 N N . GLY A 1 73 ? 5.056 3.604 -9.470 1.00 95.12 73 GLY A N 1
ATOM 545 C CA . GLY A 1 73 ? 4.700 2.428 -8.671 1.00 95.12 73 GLY A CA 1
ATOM 546 C C . GLY A 1 73 ? 5.160 2.558 -7.216 1.00 95.12 73 GLY A C 1
ATOM 547 O O . GLY A 1 73 ? 4.337 2.515 -6.298 1.00 95.12 73 GLY A O 1
ATOM 548 N N . PHE A 1 74 ? 6.437 2.891 -6.994 1.00 96.31 74 PHE A N 1
ATOM 549 C CA . PHE A 1 74 ? 6.961 3.140 -5.645 1.00 96.31 74 PHE A CA 1
ATOM 550 C C . PHE A 1 74 ? 6.283 4.325 -4.943 1.00 96.31 74 PHE A C 1
ATOM 552 O O . PHE A 1 74 ? 6.051 4.274 -3.734 1.00 96.31 74 PHE A O 1
ATOM 559 N N . ALA A 1 75 ? 5.924 5.382 -5.676 1.00 96.62 75 ALA A N 1
ATOM 560 C CA . ALA A 1 75 ? 5.127 6.474 -5.117 1.00 96.62 75 ALA A CA 1
ATOM 561 C C . ALA A 1 75 ? 3.739 5.982 -4.661 1.00 96.62 75 ALA A C 1
ATOM 563 O O . ALA A 1 75 ? 3.276 6.342 -3.577 1.00 96.62 75 ALA A O 1
ATOM 564 N N . GLY A 1 76 ? 3.105 5.101 -5.441 1.00 94.69 76 GLY A N 1
ATOM 565 C CA . GLY A 1 76 ? 1.879 4.404 -5.054 1.00 94.69 76 GLY A CA 1
ATOM 566 C C . GLY A 1 76 ? 2.058 3.532 -3.808 1.00 94.69 76 GLY A C 1
ATOM 567 O O . GLY A 1 76 ? 1.201 3.544 -2.927 1.00 94.69 76 GLY A O 1
ATOM 568 N N . PHE A 1 77 ? 3.193 2.841 -3.672 1.00 94.62 77 PHE A N 1
ATOM 569 C CA . PHE A 1 77 ? 3.511 2.054 -2.477 1.00 94.62 77 PHE A CA 1
ATOM 570 C C . PHE A 1 77 ? 3.595 2.923 -1.217 1.00 94.62 77 PHE A C 1
ATOM 572 O O . PHE A 1 77 ? 3.059 2.541 -0.180 1.00 94.62 77 PHE A O 1
ATOM 579 N N . LEU A 1 78 ? 4.189 4.119 -1.297 1.00 94.69 78 LEU A N 1
ATOM 580 C CA . LEU A 1 78 ? 4.203 5.061 -0.169 1.00 94.69 78 LEU A CA 1
ATOM 581 C C . LEU A 1 78 ? 2.790 5.505 0.225 1.00 94.69 78 LEU A C 1
ATOM 583 O O . LEU A 1 78 ? 2.484 5.606 1.414 1.00 94.69 78 LEU A O 1
ATOM 587 N N . PHE A 1 79 ? 1.918 5.728 -0.760 1.00 93.75 79 PHE A N 1
ATOM 588 C CA . PHE A 1 79 ? 0.518 6.064 -0.506 1.00 93.75 79 PHE A CA 1
ATOM 589 C C . PHE A 1 79 ? -0.229 4.914 0.186 1.00 93.75 79 PHE A C 1
ATOM 591 O O . PHE A 1 79 ? -0.940 5.144 1.165 1.00 93.75 79 PHE A O 1
ATOM 598 N N . LEU A 1 80 ? -0.014 3.671 -0.260 1.00 93.25 80 LEU A N 1
ATOM 599 C CA . LEU A 1 80 ? -0.538 2.482 0.420 1.00 93.25 80 LEU A CA 1
ATOM 600 C C . LEU A 1 80 ? 0.031 2.335 1.834 1.00 93.25 80 LEU A C 1
ATOM 602 O O . LEU A 1 80 ? -0.711 1.990 2.743 1.00 93.25 80 LEU A O 1
ATOM 606 N N . GLY A 1 81 ? 1.308 2.657 2.050 1.00 92.25 81 GLY A N 1
ATOM 607 C CA . GLY A 1 81 ? 1.921 2.662 3.379 1.00 92.25 81 GLY A CA 1
ATOM 608 C C . GLY A 1 81 ? 1.253 3.655 4.332 1.00 92.25 81 GLY A C 1
ATOM 609 O O . GLY A 1 81 ? 0.972 3.317 5.480 1.00 92.25 81 GLY A O 1
ATOM 610 N N . PHE A 1 82 ? 0.925 4.860 3.859 1.00 92.19 82 PHE A N 1
ATOM 611 C CA . PHE A 1 82 ? 0.164 5.824 4.656 1.00 92.19 82 PHE A CA 1
ATOM 612 C C . PHE A 1 82 ? -1.264 5.335 4.943 1.00 92.19 82 PHE A C 1
ATOM 614 O O . PHE A 1 82 ? -1.742 5.467 6.070 1.00 92.19 82 PHE A O 1
ATOM 621 N N . SER A 1 83 ? -1.920 4.710 3.959 1.00 91.25 83 SER A N 1
ATOM 622 C CA . SER A 1 83 ? -3.224 4.058 4.157 1.00 91.25 83 SER A CA 1
ATOM 623 C C . SER A 1 83 ? -3.151 2.967 5.229 1.00 91.25 83 SER A C 1
ATOM 625 O O . SER A 1 83 ? -3.952 2.984 6.162 1.00 91.25 83 SER A O 1
ATOM 627 N N . ALA A 1 84 ? -2.130 2.106 5.172 1.00 92.19 84 ALA A N 1
ATOM 628 C CA . ALA A 1 84 ? -1.901 1.018 6.119 1.00 92.19 84 ALA A CA 1
ATOM 629 C C . ALA A 1 84 ? -1.691 1.513 7.559 1.00 92.19 84 ALA A C 1
ATOM 631 O O . ALA A 1 84 ? -2.137 0.871 8.509 1.00 92.19 84 ALA A O 1
ATOM 632 N N . LEU A 1 85 ? -1.046 2.672 7.748 1.00 92.50 85 LEU A N 1
ATOM 633 C CA . LEU A 1 85 ? -0.912 3.294 9.071 1.00 92.50 85 LEU A CA 1
ATOM 634 C C . LEU A 1 85 ? -2.273 3.722 9.634 1.00 92.50 85 LEU A C 1
ATOM 636 O O . LEU A 1 85 ? -2.558 3.489 10.809 1.00 92.50 85 LEU A O 1
ATOM 640 N N . LEU A 1 86 ? -3.126 4.325 8.802 1.00 90.38 86 LEU A N 1
ATOM 641 C CA . LEU A 1 86 ? -4.461 4.765 9.211 1.00 90.38 86 LEU A CA 1
ATOM 642 C C . LEU A 1 86 ? -5.405 3.584 9.464 1.00 90.38 86 LEU A C 1
ATOM 644 O O . LEU A 1 86 ? -6.130 3.583 10.461 1.00 90.38 86 LEU A O 1
ATOM 648 N N . SER A 1 87 ? -5.404 2.574 8.592 1.00 91.12 87 SER A N 1
ATOM 649 C CA . SER A 1 87 ? -6.207 1.360 8.775 1.00 91.12 87 SER A CA 1
ATOM 650 C C . SER A 1 87 ? -5.699 0.531 9.959 1.00 91.12 87 SER A C 1
ATOM 652 O O . SER A 1 87 ? -6.504 0.078 10.771 1.00 91.12 87 SER A O 1
ATOM 654 N N . GLY A 1 88 ? -4.382 0.444 10.159 1.00 91.06 88 GLY A N 1
ATOM 655 C CA . GLY A 1 88 ? -3.766 -0.183 11.330 1.00 91.06 88 GLY A CA 1
ATOM 656 C C . GLY A 1 88 ? -4.134 0.512 12.643 1.00 91.06 88 GLY A C 1
ATOM 657 O O . GLY A 1 88 ? -4.487 -0.157 13.612 1.00 91.06 88 GLY A O 1
ATOM 658 N N . PHE A 1 89 ? -4.150 1.849 12.676 1.00 91.31 89 PHE A N 1
ATOM 659 C CA . PHE A 1 89 ? -4.638 2.600 13.838 1.00 91.31 89 PHE A CA 1
ATOM 660 C C . PHE A 1 89 ? -6.094 2.244 14.179 1.00 91.31 89 PHE A C 1
ATOM 662 O O . PHE A 1 89 ? -6.409 1.996 15.342 1.00 91.31 89 PHE A O 1
ATOM 669 N N . ARG A 1 90 ? -6.971 2.131 13.170 1.00 89.81 90 ARG A N 1
ATOM 670 C CA . ARG A 1 90 ? -8.372 1.712 13.365 1.00 89.81 90 ARG A CA 1
ATOM 671 C C . ARG A 1 90 ? -8.485 0.288 13.909 1.00 89.81 90 ARG A C 1
ATOM 673 O O . ARG A 1 90 ? -9.316 0.055 14.782 1.00 89.81 90 ARG A O 1
ATOM 680 N N . VAL A 1 91 ? -7.649 -0.645 13.442 1.00 92.06 91 VAL A N 1
ATOM 681 C CA . VAL A 1 91 ? -7.573 -2.017 13.985 1.00 92.06 91 VAL A CA 1
ATOM 682 C C . VAL A 1 91 ? -7.175 -1.991 15.459 1.00 92.06 91 VAL A C 1
ATOM 684 O O . VAL A 1 91 ? -7.810 -2.654 16.274 1.00 92.06 91 VAL A O 1
ATOM 687 N N . VAL A 1 92 ? -6.162 -1.200 15.822 1.00 93.38 92 VAL A N 1
ATOM 688 C CA . VAL A 1 92 ? -5.711 -1.075 17.215 1.00 93.38 92 VAL A CA 1
ATOM 689 C C . VAL A 1 92 ? -6.813 -0.496 18.103 1.00 93.38 92 VAL A C 1
ATOM 691 O O . VAL A 1 92 ? -7.088 -1.061 19.160 1.00 93.38 92 VAL A O 1
ATOM 694 N N . CYS A 1 93 ? -7.490 0.574 17.672 1.00 90.25 93 CYS A N 1
ATOM 695 C CA . CYS A 1 93 ? -8.650 1.106 18.392 1.00 90.25 93 CYS A CA 1
ATOM 696 C C . CYS A 1 93 ? -9.742 0.048 18.559 1.00 90.25 93 CYS A C 1
ATOM 698 O O . CYS A 1 93 ? -10.227 -0.142 19.671 1.00 90.25 93 CYS A O 1
ATOM 700 N N . PHE A 1 94 ? -10.054 -0.700 17.499 1.00 91.50 94 PHE A N 1
ATOM 701 C CA . PHE A 1 94 ? -11.065 -1.752 17.541 1.00 91.50 94 PHE A CA 1
ATOM 702 C C . PHE A 1 94 ? -10.727 -2.853 18.554 1.00 91.50 94 PHE A C 1
ATOM 704 O O . PHE A 1 94 ? -11.599 -3.288 19.301 1.00 91.50 94 PHE A O 1
ATOM 711 N N . ILE A 1 95 ? -9.458 -3.263 18.637 1.00 91.31 95 ILE A N 1
ATOM 712 C CA . ILE A 1 95 ? -9.001 -4.269 19.607 1.00 91.31 95 ILE A CA 1
ATOM 713 C C . ILE A 1 95 ? -9.118 -3.759 21.052 1.00 91.31 95 ILE A C 1
ATOM 715 O O . ILE A 1 95 ? -9.481 -4.531 21.936 1.00 91.31 95 ILE A O 1
ATOM 719 N N . ILE A 1 96 ? -8.800 -2.485 21.303 1.00 92.88 96 ILE A N 1
ATOM 720 C CA . ILE A 1 96 ? -8.757 -1.921 22.663 1.00 92.88 96 ILE A CA 1
ATOM 721 C C . ILE A 1 96 ? -10.153 -1.505 23.150 1.00 92.88 96 ILE A C 1
ATOM 723 O O . ILE A 1 96 ? -10.524 -1.813 24.279 1.00 92.88 96 ILE A O 1
ATOM 727 N N . ASN A 1 97 ? -10.921 -0.816 22.306 1.00 89.25 97 ASN A N 1
ATOM 728 C CA . ASN A 1 97 ? -12.178 -0.162 22.680 1.00 89.25 97 ASN A CA 1
ATOM 729 C C . ASN A 1 97 ? -13.425 -0.933 22.223 1.00 89.25 97 ASN A C 1
ATOM 731 O O . ASN A 1 97 ? -14.538 -0.584 22.607 1.00 89.25 97 ASN A O 1
ATOM 735 N N . GLY A 1 98 ? -13.273 -1.946 21.365 1.00 88.00 98 GLY A N 1
ATOM 736 C CA . GLY A 1 98 ? -14.398 -2.609 20.696 1.00 88.00 98 GLY A CA 1
ATOM 737 C C . GLY A 1 98 ? -15.033 -1.776 19.577 1.00 88.00 98 GLY A C 1
ATOM 738 O O . GLY A 1 98 ? -15.992 -2.230 18.958 1.00 88.00 98 GLY A O 1
ATOM 739 N N . SER A 1 99 ? -14.500 -0.582 19.298 1.00 85.50 99 SER A N 1
ATOM 740 C CA . SER A 1 99 ? -14.915 0.303 18.211 1.00 85.50 99 SER A CA 1
ATOM 741 C C . SER A 1 99 ? -13.687 0.824 17.464 1.00 85.50 99 SER A C 1
ATOM 743 O O . SER A 1 99 ? -12.597 0.965 18.015 1.00 85.50 99 SER A O 1
ATOM 745 N N . ARG A 1 100 ? -13.846 1.143 16.184 1.00 77.44 100 ARG A N 1
ATOM 746 C CA . ARG A 1 100 ? -12.797 1.720 15.329 1.00 77.44 100 ARG A CA 1
ATOM 747 C C . ARG A 1 100 ? -12.389 3.140 15.726 1.00 77.44 100 ARG A C 1
ATOM 749 O O . ARG A 1 100 ? -11.469 3.692 15.124 1.00 77.44 100 ARG A O 1
ATOM 756 N N . PHE A 1 101 ? -13.097 3.747 16.676 1.00 81.88 101 PHE A N 1
ATOM 757 C CA . PHE A 1 101 ? -12.832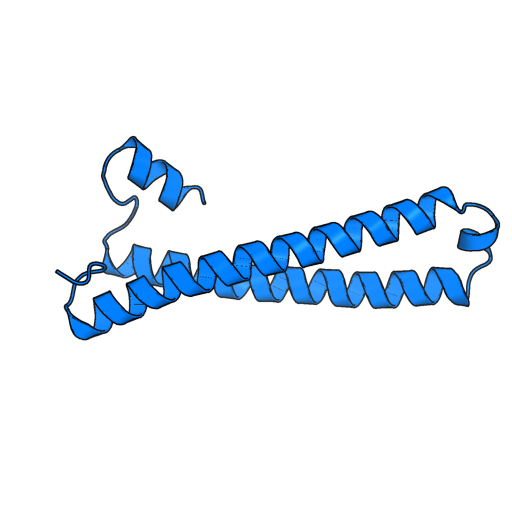 5.085 17.179 1.00 81.88 101 PHE A CA 1
ATOM 758 C C . PHE A 1 101 ? -12.126 5.018 18.536 1.00 81.88 101 PHE A C 1
ATOM 760 O O . PHE A 1 101 ? -12.204 4.045 19.282 1.00 81.88 101 PHE A O 1
ATOM 767 N N . HIS A 1 102 ? -11.394 6.081 18.858 1.00 71.62 102 HIS A N 1
ATOM 768 C CA . HIS A 1 102 ? -10.742 6.206 20.160 1.00 71.62 102 HIS A CA 1
ATOM 769 C C . HIS A 1 102 ? -11.713 6.647 21.280 1.00 71.62 102 HIS A C 1
ATOM 771 O O . HIS A 1 102 ? -11.296 6.748 22.428 1.00 71.62 102 HIS A O 1
ATOM 777 N N . LEU A 1 103 ? -12.978 6.932 20.943 1.00 59.41 103 LEU A N 1
ATOM 778 C CA . LEU A 1 103 ? -14.026 7.414 21.848 1.00 59.41 103 LEU A CA 1
ATOM 779 C C . LEU A 1 103 ? -15.031 6.308 22.171 1.00 59.41 103 LEU A C 1
ATOM 781 O O . LEU A 1 103 ? -15.448 5.615 21.214 1.00 59.41 103 LEU A O 1
#

Foldseek 3Di:
DVQVVVCVVVVDGPDPQVCRLCCQLVVLVVLLVVLVVVLVVLVVVLVCCCPPHCCCVVCVPVSVVSVVVSVVSVVVSVVSVVSNVLSVQLVVCCVPPVGSDVD

pLDDT: mean 86.82, std 9.25, range [58.56, 96.81]

Sequence (103 aa):
MAASVWEISNNATLLPEVIQVWFDFGHDQVFAYLLLSADSAGTALARTLSAGSDTCKSNNAFCLQSYISIALGFAGFLFLGFSALLSGFRVVCFIINGSRFHL

Radius of gyration: 19.3 Å; chains: 1; bounding box: 46×17×53 Å

Secondary structure (DSSP, 8-state):
-HHHHHHHHHSS-SS-HHHHHHHHHHHHHHHHHHHHHHHHHHHHHHHHHHHH-THHHH-HHHHHHHHHHHHHHHHHHHHHHHHHHHHHHHHHHHHHHSSSS--

Organism: NCBI:txid218843

InterPro domains:
  IPR006702 Casparian strip membrane protein domain [PF04535] (3-79)